Protein AF-A0A4V2V802-F1 (afdb_monomer_lite)

Organism: Rhizobium sullae (NCBI:txid50338)

InterPro domains:
  IPR011646 KAP family P-loop domain [PF07693] (15-76)

Radius of gyration: 15.38 Å; chains: 1; bounding box: 34×24×48 Å

Structure (mmCIF, N/CA/C/O backbone):
data_AF-A0A4V2V802-F1
#
_entry.id   AF-A0A4V2V802-F1
#
loop_
_atom_site.group_PDB
_atom_site.id
_atom_site.type_symbol
_atom_site.label_atom_id
_atom_site.label_alt_id
_atom_site.label_comp_id
_atom_site.label_asym_id
_atom_site.label_entity_id
_atom_site.label_seq_id
_atom_site.pdbx_PDB_ins_code
_atom_site.Cartn_x
_atom_site.Cartn_y
_atom_site.Cartn_z
_atom_site.occupancy
_atom_site.B_iso_or_equiv
_atom_site.auth_seq_id
_atom_site.auth_comp_id
_atom_site.auth_asym_id
_atom_site.auth_atom_id
_atom_site.pdbx_PDB_model_num
ATOM 1 N N . MET A 1 1 ? 19.921 -13.001 -19.268 1.00 38.97 1 MET A N 1
ATOM 2 C CA . MET A 1 1 ? 18.661 -12.818 -18.518 1.00 38.97 1 MET A CA 1
ATOM 3 C C . MET A 1 1 ? 19.031 -12.133 -17.223 1.00 38.97 1 MET A C 1
ATOM 5 O O . MET A 1 1 ? 19.668 -12.766 -16.397 1.00 38.97 1 MET A O 1
ATOM 9 N N . TRP A 1 2 ? 18.769 -10.835 -17.097 1.00 38.62 2 TRP A N 1
ATOM 10 C CA . TRP A 1 2 ? 19.022 -10.135 -15.838 1.00 38.62 2 TRP A CA 1
ATOM 11 C C . TRP A 1 2 ? 17.846 -10.387 -14.905 1.00 38.62 2 TRP A C 1
ATOM 13 O O . TRP A 1 2 ? 16.697 -10.271 -15.336 1.00 38.62 2 TRP A O 1
ATOM 23 N N . ALA A 1 3 ? 18.157 -10.809 -13.682 1.00 39.84 3 ALA A N 1
ATOM 24 C CA . ALA A 1 3 ? 17.179 -11.004 -12.632 1.00 39.84 3 ALA A CA 1
ATOM 25 C C . ALA A 1 3 ? 16.470 -9.673 -12.373 1.00 39.84 3 ALA A C 1
ATOM 27 O O . ALA A 1 3 ? 17.121 -8.643 -12.189 1.00 39.84 3 ALA A O 1
ATOM 28 N N . ASP A 1 4 ? 15.142 -9.714 -12.394 1.00 42.69 4 ASP A N 1
ATOM 29 C CA . ASP A 1 4 ? 14.296 -8.693 -11.792 1.00 42.69 4 ASP A CA 1
ATOM 30 C C . ASP A 1 4 ? 14.495 -8.825 -10.282 1.00 42.69 4 ASP A C 1
ATOM 32 O O . ASP A 1 4 ? 13.791 -9.565 -9.600 1.00 42.69 4 ASP A O 1
ATOM 36 N N . ASN A 1 5 ? 15.595 -8.257 -9.792 1.00 48.06 5 ASN A N 1
ATOM 37 C CA . ASN A 1 5 ? 15.867 -8.206 -8.372 1.00 48.06 5 ASN A CA 1
ATOM 38 C C . ASN A 1 5 ? 14.987 -7.077 -7.849 1.00 48.06 5 ASN A C 1
ATOM 40 O O . ASN A 1 5 ? 15.399 -5.918 -7.863 1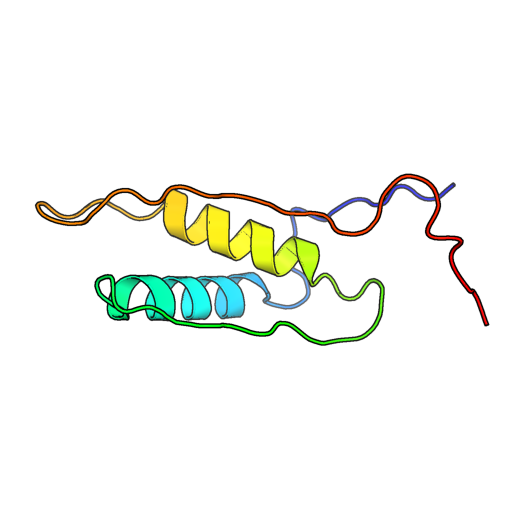.00 48.06 5 ASN A O 1
ATOM 44 N N . GLU A 1 6 ? 13.738 -7.401 -7.507 1.00 52.09 6 GLU A N 1
ATOM 45 C CA . GLU A 1 6 ? 12.873 -6.479 -6.785 1.00 52.09 6 GLU A CA 1
ATOM 46 C C . GLU A 1 6 ? 13.599 -6.090 -5.498 1.00 52.09 6 GLU A C 1
ATOM 48 O O . GLU A 1 6 ? 13.727 -6.873 -4.560 1.00 52.09 6 GLU A O 1
ATOM 53 N N . THR A 1 7 ? 14.204 -4.907 -5.520 1.00 50.31 7 THR A N 1
ATOM 54 C CA . THR A 1 7 ? 15.165 -4.521 -4.500 1.00 50.31 7 THR A CA 1
ATOM 55 C C . THR A 1 7 ? 14.432 -4.219 -3.199 1.00 50.31 7 THR A C 1
ATOM 57 O O . THR A 1 7 ? 13.686 -3.249 -3.118 1.00 50.31 7 THR A O 1
ATOM 60 N N . GLU A 1 8 ? 14.747 -4.982 -2.153 1.00 52.62 8 GLU A N 1
ATOM 61 C CA . GLU A 1 8 ? 14.449 -4.679 -0.740 1.00 52.62 8 GLU A CA 1
ATOM 62 C C . GLU A 1 8 ? 15.103 -3.369 -0.248 1.00 52.62 8 GLU A C 1
ATOM 64 O O . GLU A 1 8 ? 14.909 -2.961 0.895 1.00 52.62 8 GLU A O 1
ATOM 69 N N . LYS A 1 9 ? 15.904 -2.699 -1.089 1.00 49.09 9 LYS A N 1
ATOM 70 C CA . LYS A 1 9 ? 16.523 -1.406 -0.797 1.00 49.09 9 LYS A CA 1
ATOM 71 C C . LYS A 1 9 ? 15.888 -0.301 -1.617 1.00 49.09 9 LYS A C 1
ATOM 73 O O . LYS A 1 9 ? 16.001 -0.248 -2.841 1.00 49.09 9 LYS A O 1
ATOM 78 N N . ASP A 1 10 ? 15.271 0.605 -0.886 1.00 54.41 10 ASP A N 1
ATOM 79 C CA . ASP A 1 10 ? 14.584 1.758 -1.413 1.00 54.41 10 ASP A CA 1
ATOM 80 C C . ASP A 1 10 ? 15.568 2.890 -1.751 1.00 54.41 10 ASP A C 1
ATOM 82 O O . ASP A 1 10 ? 15.930 3.708 -0.912 1.00 54.41 10 ASP A O 1
ATOM 86 N N . PHE A 1 11 ? 16.046 2.920 -2.995 1.00 53.41 11 PHE A N 1
ATOM 87 C CA . PHE A 1 11 ? 16.928 3.986 -3.492 1.00 53.41 11 PHE A CA 1
ATOM 88 C C . PHE A 1 11 ? 16.169 5.254 -3.927 1.00 53.41 11 PHE A C 1
ATOM 90 O O . PHE A 1 11 ? 16.799 6.261 -4.243 1.00 53.41 11 PHE A O 1
ATOM 97 N N . LEU A 1 12 ? 14.831 5.212 -3.972 1.00 59.81 12 LEU A N 1
ATOM 98 C CA . LEU A 1 12 ? 13.974 6.270 -4.527 1.00 59.81 12 LEU A CA 1
ATOM 99 C C . LEU A 1 12 ? 12.950 6.811 -3.510 1.00 59.81 12 LEU A C 1
ATOM 101 O O . LEU A 1 12 ? 12.048 7.554 -3.895 1.00 59.81 12 LEU A O 1
ATOM 105 N N . ASN A 1 13 ? 13.102 6.480 -2.221 1.00 65.19 13 ASN A N 1
ATOM 106 C CA . ASN A 1 13 ? 12.171 6.839 -1.142 1.00 65.19 13 ASN A CA 1
ATOM 107 C C . ASN A 1 13 ? 10.711 6.420 -1.421 1.00 65.19 13 ASN A C 1
ATOM 109 O O . ASN A 1 13 ? 9.764 7.095 -1.005 1.00 65.19 13 ASN A O 1
ATOM 113 N N . PHE A 1 14 ? 10.502 5.302 -2.118 1.00 76.69 14 PHE A N 1
ATOM 114 C CA . PHE A 1 14 ? 9.179 4.729 -2.347 1.00 76.69 14 PHE A CA 1
ATOM 115 C C . PHE A 1 14 ? 8.471 4.319 -1.059 1.00 76.69 14 PHE A C 1
ATOM 117 O O . PHE A 1 14 ? 7.247 4.325 -1.036 1.00 76.69 14 PHE A O 1
ATOM 124 N N . SER A 1 15 ? 9.209 4.023 0.007 1.00 79.69 15 SER A N 1
ATOM 125 C CA . SER A 1 15 ? 8.700 3.698 1.339 1.00 79.69 15 SER A CA 1
ATOM 126 C C . SER A 1 15 ? 7.946 4.884 1.929 1.00 79.69 15 SER A C 1
ATOM 128 O O . SER A 1 15 ? 6.822 4.716 2.375 1.00 79.69 15 SER A O 1
ATOM 130 N N . GLY A 1 16 ? 8.479 6.107 1.816 1.00 85.38 16 GLY A N 1
ATOM 131 C CA . GLY A 1 16 ? 7.785 7.306 2.305 1.00 85.38 16 GLY A CA 1
ATOM 132 C C . GLY A 1 16 ? 6.482 7.587 1.548 1.00 85.38 16 GLY A C 1
ATOM 133 O O . GLY A 1 16 ? 5.461 7.944 2.141 1.00 85.38 16 GLY A O 1
ATOM 134 N N . VAL A 1 17 ? 6.482 7.365 0.229 1.00 89.12 17 VAL A N 1
ATOM 135 C CA . VAL A 1 17 ? 5.255 7.450 -0.581 1.00 89.12 17 VAL A CA 1
ATOM 136 C C . VAL A 1 17 ? 4.285 6.331 -0.198 1.00 89.12 17 VAL A C 1
ATOM 138 O O . VAL A 1 17 ? 3.096 6.583 -0.022 1.00 89.12 17 VAL A O 1
ATOM 141 N N . ALA A 1 18 ? 4.780 5.109 -0.024 1.00 91.69 18 ALA A N 1
ATOM 142 C CA . ALA A 1 18 ? 3.984 3.952 0.355 1.00 91.69 18 ALA A CA 1
ATOM 143 C C . ALA A 1 18 ? 3.333 4.111 1.736 1.00 91.69 18 ALA A C 1
ATOM 145 O O . ALA A 1 18 ? 2.160 3.769 1.883 1.00 91.69 18 ALA A O 1
ATOM 146 N N . ASP A 1 19 ? 4.050 4.681 2.705 1.00 92.25 19 ASP A N 1
ATOM 147 C CA . ASP A 1 19 ? 3.547 5.007 4.039 1.00 92.25 19 ASP A CA 1
ATOM 148 C C . ASP A 1 19 ? 2.452 6.069 3.976 1.00 92.25 19 ASP A C 1
ATOM 150 O O . ASP A 1 19 ? 1.416 5.932 4.627 1.00 92.25 19 ASP A O 1
ATOM 154 N N . THR A 1 20 ? 2.633 7.087 3.129 1.00 92.81 20 THR A N 1
ATOM 155 C CA . THR A 1 20 ? 1.610 8.113 2.883 1.00 92.81 20 THR A CA 1
ATOM 156 C C . THR A 1 20 ? 0.344 7.493 2.286 1.00 92.81 20 THR A C 1
ATOM 158 O O . THR A 1 20 ? -0.771 7.786 2.717 1.00 92.81 20 THR A O 1
ATOM 161 N N . VAL A 1 21 ? 0.495 6.590 1.313 1.00 94.50 21 VAL A N 1
ATOM 162 C CA . VAL A 1 21 ? -0.634 5.854 0.726 1.00 94.50 21 VAL A CA 1
ATOM 163 C C . VAL A 1 21 ? -1.326 4.988 1.784 1.00 94.50 21 VAL A C 1
ATOM 165 O O . VAL A 1 21 ? -2.556 4.976 1.852 1.00 94.50 21 VAL A O 1
ATOM 168 N N . ALA A 1 22 ? -0.565 4.305 2.641 1.00 93.94 22 ALA A N 1
ATOM 169 C CA . ALA A 1 22 ? -1.112 3.516 3.740 1.00 93.94 22 ALA A CA 1
ATOM 170 C C . ALA A 1 22 ? -1.904 4.387 4.734 1.00 93.94 22 ALA A C 1
ATOM 172 O O . ALA A 1 22 ? -2.993 4.000 5.158 1.00 93.94 22 ALA A O 1
ATOM 173 N N . GLU A 1 23 ? -1.425 5.592 5.050 1.00 93.62 23 GLU A N 1
ATOM 174 C CA . GLU A 1 23 ? -2.167 6.548 5.878 1.00 93.62 23 GLU A CA 1
ATOM 175 C C . GLU A 1 23 ? -3.488 6.976 5.249 1.00 93.62 23 GLU A C 1
ATOM 177 O O . GLU A 1 23 ? -4.512 6.981 5.934 1.00 93.62 23 GLU A O 1
ATOM 182 N N . ILE A 1 24 ? -3.498 7.276 3.950 1.00 94.94 24 ILE A N 1
ATOM 183 C CA . ILE A 1 24 ? -4.726 7.618 3.221 1.00 94.94 24 ILE A CA 1
ATOM 184 C C . ILE A 1 24 ? -5.742 6.469 3.312 1.00 94.94 24 ILE A C 1
ATOM 186 O O . ILE A 1 24 ? -6.924 6.710 3.566 1.00 94.94 24 ILE A O 1
ATOM 190 N N . ILE A 1 25 ? -5.289 5.219 3.160 1.00 93.75 25 ILE A N 1
ATOM 191 C CA . ILE A 1 25 ? -6.138 4.023 3.274 1.00 93.75 25 ILE A CA 1
ATOM 192 C C . ILE A 1 25 ? -6.740 3.904 4.683 1.00 93.75 25 ILE A C 1
ATOM 194 O O . ILE A 1 25 ? -7.949 3.704 4.818 1.00 93.75 25 ILE A O 1
ATOM 198 N N . VAL A 1 26 ? -5.943 4.087 5.740 1.00 92.19 26 VAL A N 1
ATOM 199 C CA . VAL A 1 26 ? -6.427 4.044 7.134 1.00 92.19 26 VAL A CA 1
ATOM 200 C C . VAL A 1 26 ? -7.415 5.186 7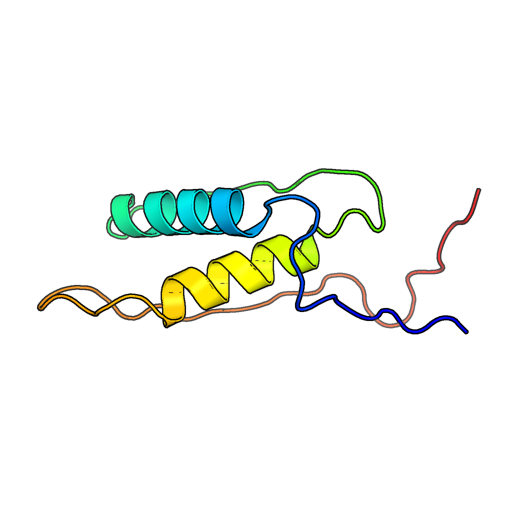.413 1.00 92.19 26 VAL A C 1
ATOM 202 O O . VAL A 1 26 ? -8.501 4.974 7.962 1.00 92.19 26 VAL A O 1
ATOM 205 N N . GLN A 1 27 ? -7.096 6.406 6.976 1.00 92.19 27 GLN A N 1
ATOM 206 C CA . GLN A 1 27 ? -7.943 7.591 7.156 1.00 92.19 27 GLN A CA 1
ATOM 207 C C . GLN A 1 27 ? -9.249 7.535 6.348 1.00 92.19 27 GLN A C 1
ATOM 209 O O . GLN A 1 27 ? -10.232 8.209 6.692 1.00 92.19 27 GLN A O 1
ATOM 214 N N . ALA A 1 28 ? -9.319 6.706 5.304 1.00 92.94 28 ALA A N 1
ATOM 215 C CA . ALA A 1 28 ? -10.562 6.463 4.586 1.00 92.94 28 ALA A CA 1
ATOM 216 C C . ALA A 1 28 ? -11.638 5.843 5.494 1.00 92.94 28 ALA A C 1
ATOM 218 O O . ALA A 1 28 ? -12.823 6.067 5.242 1.00 92.94 28 ALA A O 1
ATOM 219 N N . ARG A 1 29 ? -11.255 5.144 6.579 1.00 90.06 29 ARG A N 1
ATOM 220 C CA . ARG A 1 29 ? -12.168 4.550 7.579 1.00 90.06 29 ARG A CA 1
ATOM 221 C C . ARG A 1 29 ? -13.275 3.701 6.941 1.00 90.06 29 ARG A C 1
ATOM 223 O O . ARG A 1 29 ? -14.448 3.810 7.290 1.00 90.06 29 ARG A O 1
ATOM 230 N N . GLY A 1 30 ? -12.904 2.879 5.960 1.00 87.31 30 GLY A N 1
ATOM 231 C CA . GLY A 1 30 ? -13.828 2.000 5.235 1.00 87.31 30 GLY A CA 1
ATOM 232 C C . GLY A 1 30 ? -14.657 2.680 4.140 1.00 87.31 30 GLY A C 1
ATOM 233 O O . GLY A 1 30 ? -15.461 2.008 3.498 1.00 87.31 30 GLY A O 1
ATOM 234 N N . ARG A 1 31 ? -14.465 3.982 3.890 1.00 92.75 31 ARG A N 1
ATOM 235 C CA . ARG A 1 31 ? -15.007 4.633 2.690 1.00 92.75 31 ARG A CA 1
ATOM 236 C C . ARG A 1 31 ? -14.257 4.123 1.454 1.00 92.75 31 ARG A C 1
ATOM 238 O O . ARG A 1 31 ? -13.032 4.010 1.511 1.00 92.75 31 ARG A O 1
ATOM 245 N N . PRO A 1 32 ? -14.954 3.829 0.345 1.00 94.81 32 PRO A N 1
ATOM 246 C CA . PRO A 1 32 ? -14.300 3.378 -0.873 1.00 94.81 32 PRO A CA 1
ATOM 247 C C . PRO A 1 32 ? -13.421 4.496 -1.441 1.00 94.81 32 PRO A C 1
ATOM 249 O O . PRO A 1 32 ? -13.868 5.633 -1.589 1.00 94.81 32 PRO A O 1
ATOM 252 N N . ILE A 1 33 ? -12.175 4.160 -1.767 1.00 94.88 33 ILE A N 1
ATOM 253 C CA . ILE A 1 33 ? -11.214 5.057 -2.412 1.00 94.88 33 ILE A CA 1
ATOM 254 C C . ILE A 1 33 ? -10.565 4.351 -3.602 1.00 94.88 33 ILE A C 1
ATOM 256 O O . ILE A 1 33 ? -10.475 3.125 -3.641 1.00 94.88 33 ILE A O 1
ATOM 260 N N . SER A 1 34 ? -10.114 5.124 -4.585 1.00 95.50 34 SER A N 1
ATOM 261 C CA . SER A 1 34 ? -9.366 4.625 -5.741 1.00 95.50 34 SER A CA 1
ATOM 262 C C . SER A 1 34 ? -8.052 5.382 -5.850 1.00 95.50 34 SER A C 1
ATOM 264 O O . SER A 1 34 ? -8.042 6.610 -5.812 1.00 95.50 34 SER A O 1
ATOM 266 N N . ILE A 1 35 ? -6.948 4.648 -5.977 1.00 93.19 35 ILE A N 1
ATOM 267 C CA . ILE A 1 35 ? -5.595 5.201 -6.067 1.00 93.19 35 ILE A CA 1
ATOM 268 C C . ILE A 1 35 ? -4.964 4.685 -7.359 1.00 93.19 35 ILE A C 1
ATOM 270 O O . ILE A 1 35 ? -4.882 3.478 -7.575 1.00 93.19 35 ILE A O 1
ATOM 274 N N . GLY A 1 36 ? -4.547 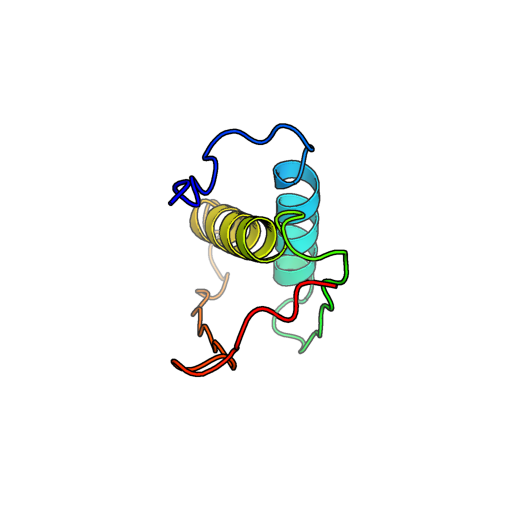5.603 -8.230 1.00 92.94 36 GLY A N 1
ATOM 275 C CA . GLY A 1 36 ? -3.861 5.281 -9.479 1.00 92.94 36 GLY A CA 1
ATOM 276 C C . GLY A 1 36 ? -2.351 5.451 -9.342 1.00 92.94 36 GLY A C 1
ATOM 277 O O . GLY A 1 36 ? -1.892 6.498 -8.895 1.00 92.94 36 GLY A O 1
ATOM 278 N N . VAL A 1 37 ? -1.577 4.449 -9.767 1.00 90.19 37 VAL A N 1
ATOM 279 C CA . VAL A 1 37 ? -0.107 4.515 -9.816 1.00 90.19 37 VAL A CA 1
ATOM 280 C C . VAL A 1 37 ? 0.346 4.477 -11.274 1.00 90.19 37 VAL A C 1
ATOM 282 O O . VAL A 1 37 ? 0.186 3.472 -11.965 1.00 90.19 37 VAL A O 1
ATOM 285 N N . SER A 1 38 ? 0.930 5.574 -11.752 1.00 89.88 38 SER A N 1
ATOM 286 C CA . SER A 1 38 ? 1.380 5.736 -13.140 1.00 89.88 38 SER A CA 1
ATOM 287 C C . SER A 1 38 ? 2.869 6.059 -13.223 1.00 89.88 38 SER A C 1
ATOM 289 O O . SER A 1 38 ? 3.414 6.734 -12.358 1.00 89.88 38 SER A O 1
ATOM 291 N N . GLY A 1 39 ? 3.529 5.605 -14.289 1.00 87.06 39 GLY A N 1
ATOM 292 C CA . GLY A 1 39 ? 4.950 5.862 -14.529 1.00 87.06 39 GLY A CA 1
ATOM 293 C C . GLY A 1 39 ? 5.551 4.896 -15.547 1.00 87.06 39 GLY A C 1
ATOM 294 O O . GLY A 1 39 ? 4.933 3.881 -15.892 1.00 87.06 39 GLY A O 1
ATOM 295 N N . SER A 1 40 ? 6.770 5.184 -16.002 1.00 87.50 40 SER A N 1
ATOM 296 C CA . SER A 1 40 ? 7.498 4.381 -16.995 1.00 87.50 40 SER A CA 1
ATOM 297 C C . SER A 1 40 ? 7.655 2.912 -16.588 1.00 87.50 40 SER A C 1
ATOM 299 O O . SER A 1 40 ? 7.576 2.540 -15.412 1.00 87.50 40 SER A O 1
ATOM 301 N N . TRP A 1 41 ? 7.838 2.029 -17.568 1.00 87.56 41 TRP A N 1
ATOM 302 C CA . TRP A 1 41 ? 8.088 0.613 -17.298 1.00 87.56 41 TRP A CA 1
ATOM 303 C C . TRP A 1 41 ? 9.429 0.428 -16.565 1.00 87.56 41 TRP A C 1
ATOM 305 O O . TRP A 1 41 ? 10.394 1.116 -16.875 1.00 87.56 41 TRP A O 1
ATOM 315 N N . GLY A 1 42 ? 9.473 -0.461 -15.567 1.00 82.56 42 GLY A N 1
ATOM 316 C CA . GLY A 1 42 ? 10.672 -0.702 -14.750 1.00 82.56 42 GLY A CA 1
ATOM 317 C C . GLY A 1 42 ? 10.944 0.311 -13.627 1.00 82.56 42 GLY A C 1
ATOM 318 O O . GLY A 1 42 ? 11.922 0.151 -12.913 1.00 82.56 42 GLY A O 1
ATOM 319 N N . ILE A 1 43 ? 10.085 1.317 -13.416 1.00 83.94 43 ILE A N 1
ATOM 320 C CA . ILE A 1 43 ? 10.304 2.356 -12.385 1.00 83.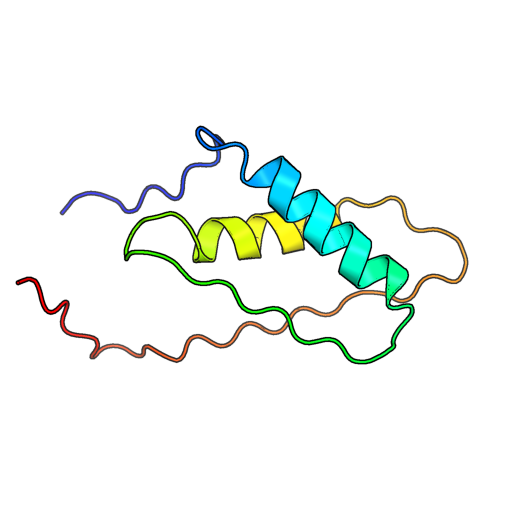94 43 ILE A CA 1
ATOM 321 C C . ILE A 1 43 ? 9.911 1.932 -10.954 1.00 83.94 43 ILE A C 1
ATOM 323 O O . ILE A 1 43 ? 9.930 2.755 -10.053 1.00 83.94 43 ILE A O 1
ATOM 327 N N . GLY A 1 44 ? 9.503 0.677 -10.731 1.00 86.94 44 GLY A N 1
ATOM 328 C CA . GLY A 1 44 ? 9.153 0.190 -9.385 1.00 86.94 44 GLY A CA 1
ATOM 329 C C . GLY A 1 44 ? 7.698 0.404 -8.944 1.00 86.94 44 GLY A C 1
ATOM 330 O O . GLY A 1 44 ? 7.417 0.397 -7.753 1.00 86.94 44 GLY A O 1
ATOM 331 N N . LYS A 1 45 ? 6.737 0.554 -9.870 1.00 90.56 45 LYS A N 1
ATOM 332 C CA . LYS A 1 45 ? 5.299 0.674 -9.523 1.00 90.56 45 LYS A CA 1
ATOM 333 C C . LYS A 1 45 ? 4.779 -0.520 -8.714 1.00 90.56 45 LYS A C 1
ATOM 335 O O . LYS A 1 45 ? 4.126 -0.329 -7.696 1.00 90.56 45 LYS A O 1
ATOM 340 N N . SER A 1 46 ? 5.082 -1.742 -9.158 1.00 89.00 46 SER A N 1
ATOM 341 C CA . SER A 1 46 ? 4.695 -2.963 -8.438 1.00 89.00 46 SER A CA 1
ATOM 342 C C . SER A 1 46 ? 5.371 -3.035 -7.068 1.00 89.00 46 SER A C 1
ATOM 344 O O . SER A 1 46 ? 4.724 -3.379 -6.084 1.00 89.00 46 SER A O 1
ATOM 346 N N . SER A 1 47 ? 6.639 -2.622 -6.983 1.00 88.56 47 SER A N 1
ATOM 347 C CA . SER A 1 47 ? 7.382 -2.528 -5.723 1.00 88.56 47 SER A CA 1
ATOM 348 C C . SER A 1 47 ? 6.742 -1.527 -4.753 1.00 88.56 47 SER A C 1
ATOM 350 O O . SER A 1 47 ? 6.561 -1.854 -3.588 1.00 88.56 47 SER A O 1
ATOM 352 N N . MET A 1 48 ? 6.308 -0.351 -5.225 1.00 89.56 48 MET A N 1
ATOM 353 C CA . MET A 1 48 ? 5.581 0.630 -4.406 1.00 89.56 48 MET A CA 1
ATOM 354 C C . MET A 1 48 ? 4.283 0.044 -3.830 1.00 89.56 48 MET A C 1
ATOM 356 O O . MET A 1 48 ? 4.019 0.214 -2.644 1.00 89.56 48 MET A O 1
ATOM 360 N N . ILE A 1 49 ? 3.499 -0.688 -4.633 1.00 91.75 49 ILE A N 1
ATOM 361 C CA . ILE A 1 49 ? 2.257 -1.334 -4.165 1.00 91.75 49 ILE A CA 1
ATOM 362 C C . ILE A 1 49 ? 2.558 -2.366 -3.065 1.00 91.75 49 ILE A C 1
ATOM 364 O O . ILE A 1 49 ? 1.873 -2.393 -2.041 1.00 91.75 49 ILE A O 1
ATOM 368 N N . LYS A 1 50 ? 3.614 -3.172 -3.235 1.00 91.38 50 LYS A N 1
ATOM 369 C CA . LYS A 1 50 ? 4.068 -4.144 -2.225 1.00 91.38 50 LYS A CA 1
ATOM 370 C C . LYS A 1 50 ? 4.535 -3.468 -0.934 1.00 91.38 50 LYS A C 1
ATOM 372 O O . LYS A 1 50 ? 4.201 -3.935 0.152 1.00 91.38 50 LYS A O 1
ATOM 377 N N . LEU A 1 51 ? 5.250 -2.345 -1.031 1.00 92.31 51 LEU A N 1
ATOM 378 C CA . LEU A 1 51 ? 5.652 -1.554 0.136 1.00 92.31 51 LEU A CA 1
ATOM 379 C C . LEU A 1 51 ? 4.440 -0.979 0.877 1.00 92.31 51 LEU A C 1
ATOM 381 O O . LEU A 1 51 ? 4.410 -1.011 2.103 1.00 92.31 51 LEU A O 1
ATOM 385 N N . THR A 1 52 ? 3.406 -0.522 0.163 1.00 93.44 52 THR A N 1
ATOM 386 C CA . THR A 1 52 ? 2.157 -0.067 0.794 1.00 93.44 52 THR A CA 1
ATOM 387 C C . THR A 1 52 ? 1.481 -1.204 1.556 1.00 93.44 52 THR A C 1
ATOM 389 O O . THR A 1 52 ? 1.042 -1.007 2.688 1.00 93.44 52 THR A O 1
ATOM 392 N N . GLN A 1 53 ? 1.427 -2.406 0.974 1.00 93.44 53 GLN A N 1
ATOM 393 C CA . GLN A 1 53 ? 0.903 -3.587 1.659 1.00 93.44 53 GLN A CA 1
ATOM 394 C C . GLN A 1 53 ? 1.710 -3.914 2.923 1.00 93.44 53 GLN A C 1
ATOM 396 O O . GLN A 1 53 ? 1.117 -4.148 3.975 1.00 93.44 53 GLN A O 1
ATOM 401 N N . ALA A 1 54 ? 3.043 -3.887 2.848 1.00 92.38 54 ALA A N 1
ATOM 402 C CA . ALA A 1 54 ? 3.910 -4.112 4.003 1.00 92.38 54 ALA A CA 1
ATOM 403 C C . ALA A 1 54 ? 3.707 -3.046 5.096 1.00 92.38 54 ALA A C 1
ATOM 405 O O . ALA A 1 54 ? 3.601 -3.388 6.271 1.00 92.38 54 ALA A O 1
ATOM 406 N N . SER A 1 55 ? 3.578 -1.770 4.717 1.00 92.06 55 SER A N 1
ATOM 407 C CA . SER A 1 55 ? 3.294 -0.661 5.640 1.00 92.06 55 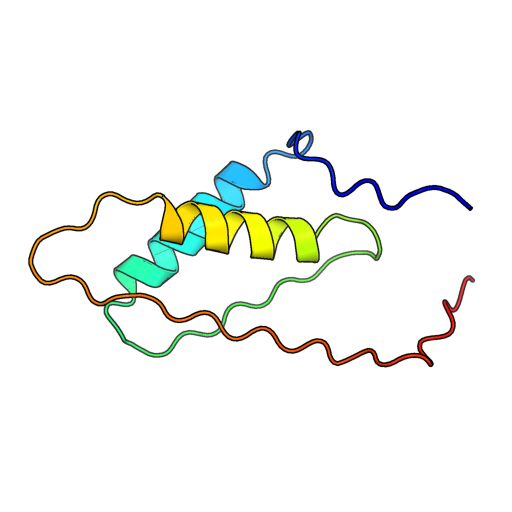SER A CA 1
ATOM 408 C C . SER A 1 55 ? 1.952 -0.837 6.358 1.00 92.06 55 SER A C 1
ATOM 410 O O . SER A 1 55 ? 1.849 -0.596 7.559 1.00 92.06 55 SER A O 1
ATOM 412 N N . LEU A 1 56 ? 0.919 -1.317 5.658 1.00 92.56 56 LEU A N 1
ATOM 413 C CA . LEU A 1 56 ? -0.378 -1.630 6.266 1.00 92.56 56 LEU A CA 1
ATOM 414 C C . LEU A 1 56 ? -0.317 -2.852 7.192 1.00 92.56 56 LEU A C 1
ATOM 416 O O . LEU A 1 56 ? -0.945 -2.838 8.245 1.00 92.56 56 LEU A O 1
ATOM 420 N N . ALA A 1 57 ? 0.433 -3.890 6.818 1.00 90.44 57 ALA A N 1
ATOM 421 C CA . ALA A 1 57 ? 0.560 -5.115 7.607 1.00 90.44 57 ALA A CA 1
ATOM 422 C C . ALA A 1 57 ? 1.390 -4.926 8.890 1.00 90.44 57 ALA A C 1
ATOM 424 O O . ALA A 1 57 ? 1.099 -5.556 9.902 1.00 90.44 57 ALA A O 1
ATOM 425 N N . ASN A 1 58 ? 2.402 -4.054 8.858 1.00 89.6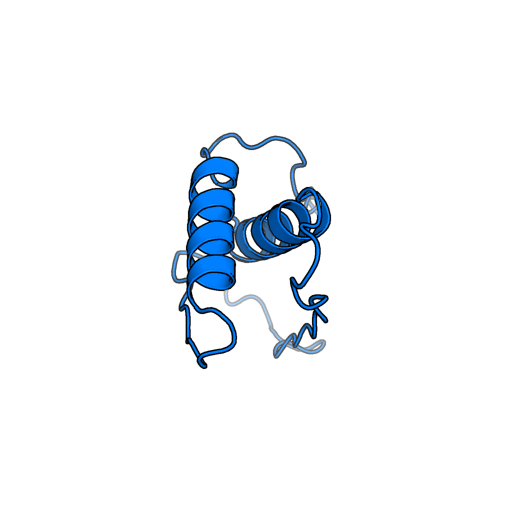2 58 ASN A N 1
ATOM 426 C CA . ASN A 1 58 ? 3.300 -3.797 9.989 1.00 89.62 58 ASN A CA 1
ATOM 427 C C . ASN A 1 58 ? 2.766 -2.758 10.990 1.00 89.62 58 ASN A C 1
ATOM 429 O O . ASN A 1 58 ? 3.435 -2.459 11.979 1.00 89.62 58 ASN A O 1
ATOM 433 N N . ARG A 1 59 ? 1.590 -2.171 10.747 1.00 86.81 59 ARG A N 1
ATOM 434 C CA . ARG A 1 59 ? 0.997 -1.177 11.647 1.00 86.81 59 ARG A CA 1
ATOM 435 C C . ARG A 1 59 ? 0.518 -1.811 12.952 1.00 86.81 59 ARG A C 1
ATOM 437 O O . ARG A 1 59 ? -0.111 -2.866 12.955 1.00 86.81 59 ARG A O 1
ATOM 444 N N . GLU A 1 60 ? 0.762 -1.119 14.065 1.00 83.00 60 GLU A N 1
ATOM 445 C CA . GLU A 1 60 ? 0.201 -1.498 15.362 1.00 83.00 60 GLU A CA 1
ATOM 446 C C . GLU A 1 60 ? -1.322 -1.358 15.336 1.00 83.00 60 GLU A C 1
ATOM 448 O O . GLU A 1 60 ? -1.863 -0.267 15.138 1.00 83.00 60 GLU A O 1
ATOM 453 N N . ARG A 1 61 ? -2.016 -2.477 15.544 1.00 78.50 61 ARG A N 1
ATOM 454 C CA . ARG A 1 61 ? -3.476 -2.520 15.549 1.00 78.50 61 ARG A CA 1
ATOM 455 C C . ARG A 1 61 ? -4.024 -1.788 16.768 1.00 78.50 61 ARG A C 1
ATOM 457 O O . ARG A 1 61 ? -3.764 -2.193 17.902 1.00 78.50 61 ARG A O 1
ATOM 464 N N . LYS A 1 62 ? -4.863 -0.778 16.536 1.00 79.38 62 LYS A N 1
ATOM 465 C CA . LYS A 1 62 ? -5.663 -0.162 17.600 1.00 79.38 62 LYS A CA 1
ATOM 466 C C . LYS A 1 62 ? -6.970 -0.921 17.794 1.00 79.38 62 LYS A C 1
ATOM 468 O O . LYS A 1 62 ? -7.548 -1.466 16.854 1.00 79.38 62 LYS A O 1
ATOM 473 N N . GLU A 1 63 ? -7.437 -0.958 19.035 1.00 74.69 63 GLU A N 1
ATOM 474 C CA . GLU A 1 63 ? -8.702 -1.593 19.394 1.00 74.69 63 GLU A CA 1
ATOM 475 C C . GLU A 1 63 ? -9.854 -0.933 18.609 1.00 74.69 63 GLU A C 1
ATOM 477 O O . GLU A 1 63 ? -10.057 0.279 18.686 1.00 74.69 63 GLU A O 1
ATOM 482 N N . GLY A 1 64 ? -10.563 -1.717 17.788 1.00 75.06 64 GLY A N 1
ATOM 483 C CA . GLY A 1 64 ? -11.649 -1.234 16.922 1.00 75.06 64 GLY A CA 1
ATOM 484 C C . GLY A 1 64 ? -11.282 -0.954 15.456 1.00 75.06 64 GLY A C 1
ATOM 485 O O . GLY A 1 64 ? -12.177 -0.626 14.674 1.00 75.06 64 GLY A O 1
ATOM 486 N N . GLU A 1 65 ? -10.018 -1.106 15.043 1.00 80.44 65 GLU A N 1
ATOM 487 C CA . GLU A 1 65 ? -9.648 -1.079 13.619 1.00 80.44 65 GLU A CA 1
ATOM 488 C C . GLU A 1 65 ? -9.983 -2.403 12.915 1.00 80.44 65 GLU A C 1
ATOM 490 O O . GLU A 1 65 ? -9.924 -3.481 13.506 1.00 80.44 65 GLU A O 1
ATOM 495 N N . LYS A 1 66 ? -10.377 -2.315 11.637 1.00 81.00 66 LYS A N 1
ATOM 496 C CA . LYS A 1 66 ? -10.708 -3.483 10.809 1.00 81.00 66 LYS A CA 1
ATOM 497 C C . LYS A 1 66 ? -9.445 -4.082 10.203 1.00 81.00 66 LYS A C 1
ATOM 499 O O . LYS A 1 66 ? -8.562 -3.341 9.780 1.00 81.00 66 LYS A O 1
ATOM 504 N N . ASP A 1 67 ? -9.425 -5.404 10.076 1.00 85.00 67 ASP A N 1
ATOM 505 C CA . ASP A 1 67 ? -8.360 -6.100 9.362 1.00 85.00 67 ASP A CA 1
ATOM 506 C C . ASP A 1 67 ? -8.404 -5.787 7.858 1.00 85.00 67 ASP A C 1
ATOM 508 O O . ASP A 1 67 ? -9.473 -5.635 7.254 1.00 85.00 67 ASP A O 1
ATOM 512 N N . PHE A 1 68 ? -7.222 -5.711 7.249 1.00 89.69 68 PHE A N 1
ATOM 513 C CA . PHE A 1 68 ? -7.074 -5.554 5.807 1.00 89.69 68 PHE A CA 1
ATOM 514 C C . PHE A 1 68 ? -6.956 -6.919 5.134 1.00 89.69 68 PHE A C 1
ATOM 516 O O . PHE A 1 68 ? -6.151 -7.760 5.528 1.00 89.69 68 PHE A O 1
ATOM 523 N N . VAL A 1 69 ? -7.731 -7.111 4.068 1.00 91.75 69 VAL A N 1
ATOM 524 C CA . VAL A 1 69 ? -7.594 -8.253 3.162 1.00 91.75 69 VAL A CA 1
ATOM 525 C C . VAL A 1 69 ? -7.073 -7.733 1.832 1.00 91.75 69 VAL A C 1
ATOM 527 O O . VAL A 1 69 ? -7.673 -6.843 1.229 1.00 91.75 69 VAL A O 1
ATOM 530 N N . PHE A 1 70 ? -5.956 -8.291 1.378 1.00 92.44 70 PHE A N 1
ATOM 531 C CA . PHE A 1 70 ? -5.323 -7.913 0.121 1.00 92.44 70 PHE A CA 1
ATOM 532 C C . PHE A 1 70 ? -5.721 -8.892 -0.978 1.00 92.44 70 PHE A C 1
ATOM 534 O O . PHE A 1 70 ? -5.595 -10.104 -0.812 1.00 92.44 70 PHE A O 1
ATOM 541 N N . VAL A 1 71 ? -6.184 -8.358 -2.107 1.00 93.12 71 VAL A N 1
ATOM 542 C CA . VAL A 1 71 ? -6.482 -9.138 -3.310 1.00 93.12 71 VAL A CA 1
ATOM 543 C C . VAL A 1 71 ? -5.705 -8.527 -4.467 1.00 93.12 71 VAL A C 1
ATOM 545 O O . VAL A 1 71 ? -5.948 -7.386 -4.854 1.00 93.12 71 VAL A O 1
ATOM 548 N N . GLU A 1 72 ? -4.745 -9.281 -4.994 1.00 90.50 72 GLU A N 1
ATOM 549 C CA . GLU A 1 72 ? -3.898 -8.856 -6.105 1.00 90.50 72 GLU A CA 1
ATOM 550 C C . GLU A 1 72 ? -4.434 -9.416 -7.426 1.00 90.50 72 GLU A C 1
ATOM 552 O O . GLU A 1 72 ? -4.668 -10.618 -7.563 1.00 90.50 72 GLU A O 1
ATOM 557 N N . PHE A 1 73 ? -4.590 -8.542 -8.421 1.00 88.88 73 PHE A N 1
ATOM 558 C CA . PHE A 1 73 ? -4.980 -8.920 -9.775 1.00 88.88 73 PHE A CA 1
ATOM 559 C C . PHE A 1 73 ? -3.891 -8.512 -10.761 1.00 88.88 73 PHE A C 1
ATOM 561 O O . PHE A 1 73 ? -3.664 -7.327 -11.001 1.00 88.88 73 PHE A O 1
ATOM 568 N N . ASN A 1 74 ? -3.261 -9.500 -11.391 1.00 82.75 74 ASN A N 1
ATOM 569 C CA . ASN A 1 74 ? -2.305 -9.272 -12.466 1.00 82.75 74 ASN A CA 1
ATOM 570 C C . ASN A 1 74 ? -2.981 -9.506 -13.819 1.00 82.75 74 ASN A C 1
ATOM 572 O O . ASN A 1 74 ? -3.265 -10.637 -14.203 1.00 82.75 74 ASN A O 1
ATOM 576 N N . ALA A 1 75 ? -3.221 -8.424 -14.562 1.00 73.00 75 ALA A N 1
ATOM 577 C CA . ALA A 1 75 ? -3.885 -8.474 -15.869 1.00 73.00 75 ALA A CA 1
ATOM 578 C C . ALA A 1 75 ? -3.011 -9.079 -16.990 1.00 73.00 75 ALA A C 1
ATOM 580 O O . ALA A 1 75 ? -3.500 -9.369 -18.079 1.00 73.00 75 ALA A O 1
ATOM 581 N N . CYS A 1 76 ? -1.711 -9.260 -16.749 1.00 62.28 76 CYS A N 1
ATOM 582 C CA . CYS A 1 76 ? -0.758 -9.743 -17.740 1.00 62.28 76 CYS A CA 1
ATOM 583 C C . CYS A 1 76 ? -0.473 -11.241 -17.521 1.00 62.28 76 CYS A C 1
ATOM 585 O O . CYS A 1 76 ? 0.433 -11.615 -16.779 1.00 62.28 76 CYS A O 1
ATOM 587 N N . GLY A 1 77 ? -1.259 -12.103 -18.175 1.00 54.44 77 GLY A N 1
ATOM 588 C CA . GLY A 1 77 ? -0.926 -13.521 -18.367 1.00 54.44 77 GLY A CA 1
ATOM 589 C C . GLY A 1 77 ? 0.248 -13.702 -19.344 1.00 54.44 77 GLY A C 1
ATOM 590 O O . GLY A 1 77 ? 0.712 -12.731 -19.940 1.00 54.44 77 GLY A O 1
ATOM 591 N N . THR A 1 78 ? 0.709 -14.945 -19.526 1.00 45.34 78 THR A N 1
ATOM 592 C CA . THR A 1 78 ? 1.900 -15.463 -20.258 1.00 45.34 78 THR A CA 1
ATOM 593 C C . THR A 1 78 ? 2.164 -14.973 -21.704 1.00 45.34 78 THR A C 1
ATOM 595 O O . THR A 1 78 ? 2.979 -15.557 -22.418 1.00 45.34 78 THR A O 1
ATOM 598 N N . HIS A 1 79 ? 1.528 -13.897 -22.170 1.00 45.62 79 HIS A N 1
ATOM 599 C CA . HIS A 1 79 ? 1.607 -13.350 -23.525 1.00 45.62 79 HIS A CA 1
ATOM 600 C C . HIS A 1 79 ? 1.787 -11.819 -23.614 1.00 45.62 79 HIS A C 1
ATOM 602 O O . HIS A 1 79 ? 1.630 -11.261 -24.699 1.00 45.62 79 HIS A O 1
ATOM 608 N N . CYS A 1 80 ? 2.200 -11.105 -22.557 1.00 48.22 80 CYS A N 1
ATOM 609 C CA . CYS A 1 80 ? 2.752 -9.754 -22.762 1.00 48.22 80 CYS A CA 1
ATOM 610 C C . CYS A 1 80 ? 4.144 -9.854 -23.404 1.00 48.22 80 CYS A C 1
ATOM 612 O O . CYS A 1 80 ? 5.172 -9.837 -22.720 1.00 48.22 80 CYS A O 1
ATOM 614 N N . ARG A 1 81 ? 4.207 -9.936 -24.737 1.00 42.59 81 ARG A N 1
ATOM 615 C CA . ARG A 1 81 ? 5.452 -9.660 -25.458 1.00 42.59 81 ARG A CA 1
ATOM 616 C C . ARG A 1 81 ? 5.878 -8.235 -25.124 1.00 42.59 81 ARG A C 1
ATOM 618 O O . ARG A 1 81 ? 5.196 -7.277 -25.476 1.00 42.59 81 ARG A O 1
ATOM 625 N N . ARG A 1 82 ? 7.016 -8.120 -24.435 1.00 49.44 82 ARG A N 1
ATOM 626 C CA . ARG A 1 82 ? 7.751 -6.872 -24.213 1.00 49.44 82 ARG A CA 1
ATOM 627 C C . ARG A 1 82 ? 7.999 -6.218 -25.571 1.00 49.44 82 ARG A C 1
ATOM 629 O O . ARG A 1 82 ? 8.945 -6.571 -26.269 1.00 49.44 82 ARG A O 1
ATOM 636 N N . SER A 1 83 ? 7.137 -5.280 -25.940 1.00 45.34 83 SER A N 1
ATOM 637 C CA . SER A 1 83 ? 7.372 -4.340 -27.028 1.00 45.34 83 SER A CA 1
ATOM 638 C C . SER A 1 83 ? 8.513 -3.417 -26.597 1.00 45.34 83 SER A C 1
ATOM 640 O O . SER A 1 83 ? 8.283 -2.324 -26.084 1.00 45.34 83 SER A O 1
ATOM 642 N N . ARG A 1 84 ? 9.754 -3.883 -26.764 1.00 40.41 84 ARG A N 1
ATOM 643 C CA . ARG A 1 84 ? 10.906 -2.995 -26.911 1.00 40.41 84 ARG A CA 1
ATOM 644 C C . ARG A 1 84 ? 10.707 -2.255 -28.232 1.00 40.41 84 ARG A C 1
ATOM 646 O O . ARG A 1 84 ? 10.729 -2.889 -29.285 1.00 40.41 84 ARG A O 1
ATOM 653 N N . ARG A 1 85 ? 10.457 -0.952 -28.161 1.00 36.84 85 ARG A N 1
ATOM 654 C CA . ARG A 1 85 ? 11.025 -0.040 -29.151 1.00 36.84 85 ARG A CA 1
ATOM 655 C C . ARG A 1 85 ? 12.350 0.445 -28.594 1.00 36.84 85 ARG A C 1
ATOM 657 O O . ARG A 1 85 ? 12.408 0.611 -27.355 1.00 36.84 85 ARG A O 1
#

Sequence (85 aa):
MWADNETEKDFLNFSGVADTVAEIIVQARGRPISIGVSGSWGIGKSSMIKLTQASLANRERKEGEKDFVFVEFNACGTHCRRSRR

Foldseek 3Di:
DDDPPLDPDDPPPLLVVLLVVLVVVQVCQPPDDDDDDDDDPPPCSVVSPVSNVVSNVPDDDDDPDDDDDDDDDDPDDPPPDPPDD

pLDDT: mean 77.78, std 18.86, range [36.84, 95.5]

Secondary structure (DSSP, 8-state):
-------SS-SS-HHHHHHHHHHHHHHTTT----------TTSSHHHHHHHHHHHHHTSPPPTTPPPP---------TT------